Protein AF-A0A926CDT1-F1 (afdb_monomer_lite)

Foldseek 3Di:
DDDPPPPPPDDDPVRCVVVDDDDLADDLDDDDPVVVVVVVVVVLPDDDDVNPSPDDDDDDDDLVVQCVQLPVDPRSVSSNSYD

pLDDT: mean 89.43, std 15.12, range [34.38, 97.81]

Radius of gyration: 16.79 Å; chains: 1; bounding box: 30×50×35 Å

Sequence (83 aa):
MSSNVKATNRLSVREAIRAKRAVRNYQDAPVPANIVEAILDAGRRAQSSKNDQPWTFVVVRERAQLQRLSRAGSYAAHMATSA

Secondary structure (DSSP, 8-state):
------------HHHHHHH--------S-PPPHHHHHHHHHHHHTS--GGG-----------HHHHHHHTTSSTT-GGGGG--

Structure (mmCIF, N/CA/C/O backbone):
data_AF-A0A926CDT1-F1
#
_entry.id   AF-A0A926CDT1-F1
#
loop_
_atom_site.group_PDB
_atom_site.id
_atom_site.type_symbol
_atom_site.label_atom_id
_atom_site.label_alt_id
_atom_site.label_comp_id
_atom_site.label_asym_id
_atom_site.label_entity_id
_atom_site.label_seq_id
_atom_site.pdbx_PDB_ins_code
_atom_site.Cartn_x
_atom_site.Cartn_y
_atom_site.Cartn_z
_atom_site.occupancy
_atom_site.B_iso_or_equiv
_atom_site.auth_seq_id
_atom_site.auth_comp_id
_atom_site.auth_asym_id
_atom_site.auth_atom_id
_atom_site.pdbx_PDB_model_num
ATOM 1 N N . MET A 1 1 ?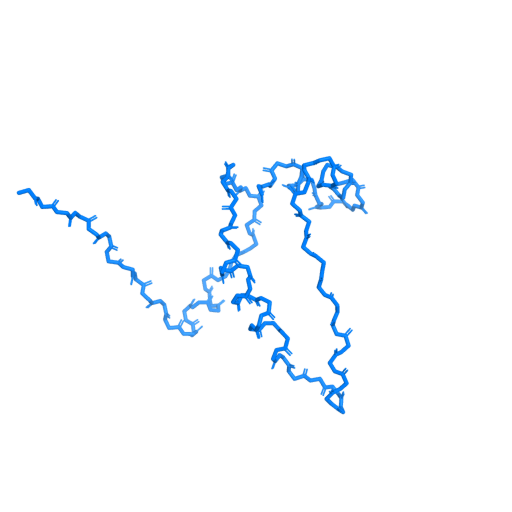 -8.624 39.382 2.757 1.00 38.19 1 MET A N 1
ATOM 2 C CA . MET A 1 1 ? -9.005 38.032 3.226 1.00 38.19 1 MET A CA 1
ATOM 3 C C . MET A 1 1 ? -8.122 37.033 2.498 1.00 38.19 1 MET A C 1
ATOM 5 O O . MET A 1 1 ? -8.404 36.693 1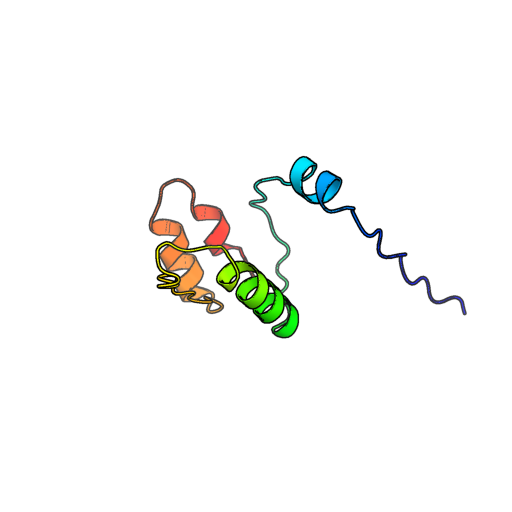.360 1.00 38.19 1 MET A O 1
ATOM 9 N N . SER A 1 2 ? -6.967 36.712 3.086 1.00 34.38 2 SER A N 1
ATOM 10 C CA . SER A 1 2 ? -5.899 35.969 2.409 1.00 34.38 2 SER A CA 1
ATOM 11 C C . SER A 1 2 ? -6.071 34.472 2.662 1.00 34.38 2 SER A C 1
ATOM 13 O O . SER A 1 2 ? -5.921 34.007 3.791 1.00 34.38 2 SER A O 1
ATOM 15 N N . SER A 1 3 ? -6.437 33.727 1.623 1.00 42.50 3 SER A N 1
ATOM 16 C CA . SER A 1 3 ? -6.502 32.268 1.627 1.00 42.50 3 SER A CA 1
ATOM 17 C C . SER A 1 3 ? -5.084 31.697 1.653 1.00 42.50 3 SER A C 1
ATOM 19 O O . SER A 1 3 ? -4.377 31.721 0.646 1.00 42.50 3 SER A O 1
ATOM 21 N N . ASN A 1 4 ? -4.657 31.184 2.806 1.00 42.25 4 ASN A N 1
ATOM 22 C CA . ASN A 1 4 ? -3.357 30.542 2.969 1.00 42.25 4 ASN A CA 1
ATOM 23 C C . ASN A 1 4 ? -3.415 29.097 2.439 1.00 42.25 4 ASN A C 1
ATOM 25 O O . ASN A 1 4 ? -3.540 28.136 3.200 1.00 42.25 4 ASN A O 1
ATOM 29 N N . VAL A 1 5 ? -3.376 28.940 1.115 1.00 53.50 5 VAL A N 1
ATOM 30 C CA . VAL A 1 5 ? -3.110 27.644 0.484 1.00 53.50 5 VAL A CA 1
ATOM 31 C C . VAL A 1 5 ? -1.649 27.315 0.784 1.00 53.50 5 VAL A C 1
ATOM 33 O O . VAL A 1 5 ? -0.746 27.902 0.193 1.00 53.50 5 VAL A O 1
ATOM 36 N N . LYS A 1 6 ? -1.399 26.411 1.741 1.00 49.56 6 LYS A N 1
ATOM 37 C CA . LYS A 1 6 ? -0.053 25.874 1.988 1.00 49.56 6 LYS A CA 1
ATOM 38 C C . LYS A 1 6 ? 0.493 25.355 0.659 1.00 49.56 6 LYS A C 1
ATOM 40 O O . LYS A 1 6 ? -0.091 24.443 0.079 1.00 49.56 6 LYS A O 1
ATOM 45 N N . ALA A 1 7 ? 1.590 25.939 0.183 1.00 47.84 7 ALA A N 1
ATOM 46 C CA . ALA A 1 7 ? 2.274 25.480 -1.014 1.00 47.84 7 ALA A CA 1
ATOM 47 C C . ALA A 1 7 ? 2.571 23.978 -0.882 1.00 47.84 7 ALA A C 1
ATOM 49 O O . ALA A 1 7 ? 3.280 23.550 0.031 1.00 47.84 7 ALA A O 1
ATOM 50 N N . THR A 1 8 ? 1.994 23.170 -1.769 1.00 61.03 8 THR A N 1
ATOM 51 C CA . THR A 1 8 ? 2.274 21.738 -1.848 1.00 61.03 8 THR A CA 1
ATOM 52 C C . THR A 1 8 ? 3.725 21.572 -2.280 1.00 61.03 8 THR A C 1
ATOM 54 O O . THR A 1 8 ? 4.034 21.668 -3.467 1.00 61.03 8 THR A O 1
ATOM 57 N N . ASN A 1 9 ? 4.629 21.360 -1.323 1.00 72.31 9 ASN A N 1
ATOM 58 C CA . ASN A 1 9 ? 6.026 21.079 -1.625 1.00 72.31 9 ASN A CA 1
ATOM 59 C C . ASN A 1 9 ? 6.105 19.750 -2.394 1.00 72.31 9 ASN A C 1
ATOM 61 O O . ASN A 1 9 ? 5.904 18.677 -1.820 1.00 72.31 9 ASN A O 1
ATOM 65 N N . ARG A 1 10 ? 6.323 19.817 -3.710 1.00 82.00 10 ARG A N 1
ATOM 66 C CA . ARG A 1 10 ? 6.488 18.634 -4.558 1.00 82.00 10 ARG A CA 1
ATOM 67 C C . ARG A 1 10 ? 7.906 18.107 -4.384 1.00 82.00 10 ARG A C 1
ATOM 69 O O . ARG A 1 10 ? 8.859 18.752 -4.801 1.00 82.00 10 ARG A O 1
ATOM 76 N N . LEU A 1 11 ? 8.027 16.9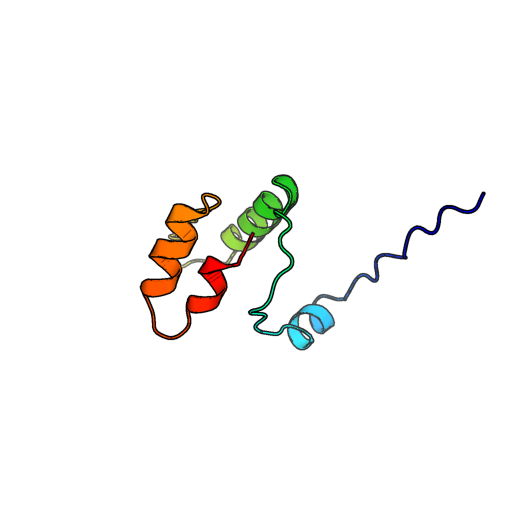16 -3.807 1.00 91.69 11 LEU A N 1
ATOM 77 C CA . LEU A 1 11 ? 9.298 16.199 -3.753 1.00 91.69 11 LEU A CA 1
ATOM 78 C C . LEU A 1 11 ? 9.667 15.697 -5.152 1.00 91.69 11 LEU A C 1
ATOM 80 O O . LEU A 1 11 ? 8.811 15.195 -5.886 1.00 91.69 11 LEU A O 1
ATOM 84 N N . SER A 1 12 ? 10.950 15.761 -5.501 1.00 96.06 12 SER A N 1
ATOM 85 C CA . SER A 1 12 ? 11.474 14.966 -6.611 1.00 96.06 12 SER A CA 1
ATOM 86 C C . SER A 1 12 ? 11.351 13.469 -6.299 1.00 96.06 12 SER A C 1
ATOM 88 O O . SER A 1 12 ? 11.308 13.055 -5.137 1.00 96.06 12 SER A O 1
ATOM 90 N N . VAL A 1 13 ? 11.364 12.624 -7.335 1.00 95.06 13 VAL A N 1
ATOM 91 C CA . VAL A 1 13 ? 11.322 11.156 -7.169 1.00 95.06 13 VAL A CA 1
ATOM 92 C C . VAL A 1 13 ? 12.443 10.669 -6.244 1.00 95.06 13 VAL A C 1
ATOM 94 O O . VAL A 1 13 ? 12.210 9.866 -5.340 1.00 95.06 13 VAL A O 1
ATOM 97 N N . ARG A 1 14 ? 13.658 11.205 -6.417 1.00 97.50 14 ARG A N 1
ATOM 98 C CA . ARG A 1 14 ? 14.823 10.861 -5.592 1.00 97.50 14 ARG A CA 1
ATOM 99 C C . ARG A 1 14 ? 14.608 11.208 -4.117 1.00 97.50 14 ARG A C 1
ATOM 101 O O . ARG A 1 14 ? 14.946 10.411 -3.243 1.00 97.50 14 ARG A O 1
ATOM 108 N N . GLU A 1 15 ? 14.050 12.382 -3.831 1.00 96.69 15 GLU A N 1
ATOM 109 C CA . GLU A 1 15 ? 13.758 12.814 -2.459 1.00 96.69 15 GLU A CA 1
ATOM 110 C C . GLU A 1 15 ? 12.652 11.978 -1.826 1.00 96.69 15 GLU A C 1
ATOM 112 O O . GLU A 1 15 ? 12.806 11.551 -0.685 1.00 96.69 15 GLU A O 1
ATOM 117 N N . ALA A 1 16 ? 11.583 11.682 -2.568 1.00 94.62 16 ALA A N 1
ATOM 118 C CA . ALA A 1 16 ? 10.489 10.842 -2.091 1.00 94.62 16 ALA A CA 1
ATOM 119 C C . ALA A 1 16 ? 10.983 9.443 -1.681 1.00 94.62 16 ALA A C 1
ATOM 121 O O . ALA A 1 16 ? 10.635 8.952 -0.605 1.00 94.62 16 ALA A O 1
ATOM 122 N N . ILE A 1 17 ? 11.858 8.830 -2.489 1.00 95.75 17 ILE A N 1
ATOM 123 C CA . ILE A 1 17 ? 12.469 7.530 -2.173 1.00 95.75 17 ILE A CA 1
ATOM 124 C C . ILE A 1 17 ? 13.322 7.625 -0.900 1.00 95.75 17 ILE A C 1
ATOM 126 O O . ILE A 1 17 ? 13.172 6.798 0.001 1.00 95.75 17 ILE A O 1
ATOM 130 N N . ARG A 1 18 ? 14.181 8.648 -0.782 1.00 96.50 18 ARG A N 1
ATOM 131 C CA . ARG A 1 18 ? 15.070 8.831 0.382 1.00 96.50 18 ARG A CA 1
ATOM 132 C C . ARG A 1 18 ? 14.308 9.153 1.673 1.00 96.50 18 ARG A C 1
ATOM 134 O O . ARG A 1 18 ? 14.713 8.737 2.761 1.00 96.50 18 ARG A O 1
ATOM 141 N N . ALA A 1 19 ? 13.220 9.910 1.568 1.00 95.69 19 ALA A N 1
ATOM 142 C CA . ALA A 1 19 ? 12.421 10.355 2.703 1.00 95.69 19 ALA A CA 1
ATOM 143 C C . ALA A 1 19 ? 11.457 9.280 3.226 1.00 95.69 19 ALA A C 1
ATOM 145 O O . ALA A 1 19 ? 10.940 9.431 4.333 1.00 95.69 19 ALA A O 1
ATOM 146 N N . LYS A 1 20 ? 11.220 8.191 2.479 1.00 95.06 20 LYS A N 1
ATOM 147 C CA . LYS A 1 20 ? 10.275 7.136 2.864 1.00 95.06 20 LYS A CA 1
ATOM 148 C C . LYS A 1 20 ? 10.584 6.584 4.264 1.00 95.06 20 LYS A C 1
ATOM 150 O O . LYS A 1 20 ? 11.721 6.237 4.593 1.00 95.06 20 LYS A O 1
ATOM 155 N N . ARG A 1 21 ? 9.545 6.461 5.092 1.00 95.25 21 ARG A N 1
ATOM 156 C CA . ARG A 1 21 ? 9.582 5.861 6.437 1.00 95.25 21 ARG A CA 1
ATOM 157 C C . ARG A 1 21 ? 8.439 4.857 6.572 1.00 95.25 21 ARG A C 1
ATOM 159 O O . ARG A 1 21 ? 7.412 4.998 5.915 1.00 95.25 21 ARG A O 1
ATOM 166 N N . ALA A 1 22 ? 8.612 3.852 7.424 1.00 94.38 22 ALA A N 1
ATOM 167 C CA . ALA A 1 22 ? 7.507 2.994 7.843 1.00 94.38 22 ALA A CA 1
ATOM 168 C C . ALA A 1 22 ? 6.716 3.710 8.949 1.00 94.38 22 ALA A C 1
ATOM 170 O O . ALA A 1 22 ? 7.125 3.700 10.110 1.00 94.38 22 ALA A O 1
ATOM 171 N N . VAL A 1 23 ? 5.622 4.372 8.574 1.00 92.88 23 VAL A N 1
ATOM 172 C CA . VAL A 1 23 ? 4.697 5.040 9.504 1.00 92.88 23 VAL A CA 1
ATOM 173 C C . VAL A 1 23 ? 3.754 3.995 10.104 1.00 92.88 23 VAL A C 1
ATOM 175 O O . VAL A 1 23 ? 3.386 3.051 9.417 1.00 92.88 23 VAL A O 1
ATOM 178 N N . ARG A 1 24 ? 3.412 4.126 11.392 1.00 93.31 24 ARG A N 1
ATOM 179 C CA . ARG A 1 24 ? 2.504 3.210 12.120 1.00 93.31 24 ARG A CA 1
ATOM 180 C C . ARG A 1 24 ? 1.524 3.935 13.050 1.00 93.31 24 ARG A C 1
ATOM 182 O O . ARG A 1 24 ? 0.868 3.301 13.864 1.00 93.31 24 ARG A O 1
ATOM 189 N N . ASN A 1 25 ? 1.463 5.259 12.960 1.00 92.88 25 ASN A N 1
ATOM 190 C CA . ASN A 1 25 ? 0.508 6.083 13.685 1.00 92.88 25 ASN A CA 1
ATOM 191 C C . ASN A 1 25 ? -0.137 7.028 12.671 1.00 92.88 25 ASN A C 1
ATOM 193 O O . ASN A 1 25 ? 0.578 7.712 11.934 1.00 92.88 25 ASN A O 1
ATOM 197 N N . TYR A 1 26 ? -1.463 7.005 12.603 1.00 92.81 26 TYR A N 1
ATOM 198 C CA . TYR A 1 26 ? -2.250 7.674 11.577 1.00 92.81 26 TYR A CA 1
ATOM 199 C C . TYR A 1 26 ? -3.330 8.521 12.234 1.00 92.81 26 TYR A C 1
ATOM 201 O O . TYR A 1 26 ? -3.760 8.251 13.352 1.00 92.81 26 TYR A O 1
ATOM 209 N N . GLN A 1 27 ? -3.763 9.554 11.522 1.00 92.62 27 GLN A N 1
ATOM 210 C CA . GLN A 1 27 ? -4.950 10.301 11.915 1.00 92.62 27 GLN A CA 1
ATOM 211 C C . GLN A 1 27 ? -6.190 9.432 11.678 1.00 92.62 27 GLN A C 1
ATOM 213 O O . GLN A 1 27 ? -6.199 8.618 10.754 1.00 92.62 27 GLN A O 1
ATOM 218 N N . ASP A 1 28 ? -7.239 9.643 12.472 1.00 90.62 28 ASP A N 1
ATOM 219 C CA . ASP A 1 28 ? -8.544 9.003 12.271 1.00 90.62 28 ASP A CA 1
ATOM 220 C C . ASP A 1 28 ? -9.316 9.708 11.140 1.00 90.62 28 ASP A C 1
ATOM 222 O O . ASP A 1 28 ? -10.350 10.339 11.345 1.00 90.62 28 ASP A O 1
ATOM 226 N N . ALA A 1 29 ? -8.729 9.702 9.942 1.00 91.62 29 ALA A N 1
ATOM 227 C CA . ALA A 1 29 ? -9.245 10.372 8.758 1.00 91.62 29 ALA A CA 1
ATOM 228 C C . ALA A 1 29 ? -9.113 9.448 7.538 1.00 91.62 29 ALA A C 1
ATOM 230 O O . ALA A 1 29 ? -7.988 9.086 7.173 1.00 91.62 29 ALA A O 1
ATOM 231 N N . PRO A 1 30 ? -10.228 9.069 6.886 1.00 91.56 30 PRO A N 1
ATOM 232 C CA . PRO A 1 30 ? -10.178 8.163 5.750 1.00 91.56 30 PRO A CA 1
ATOM 233 C C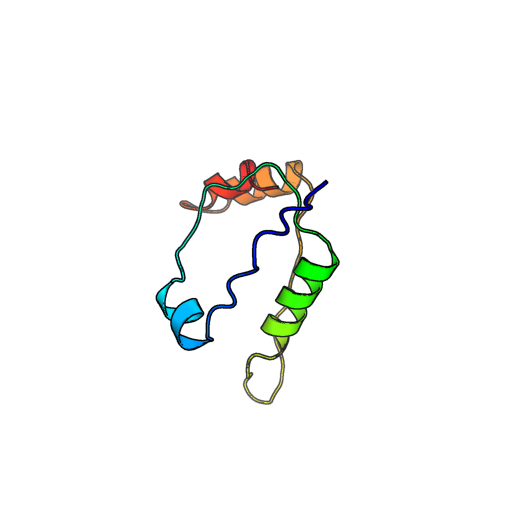 . PRO A 1 30 ? -9.472 8.815 4.559 1.00 91.56 30 PRO A C 1
ATOM 235 O O . PRO A 1 30 ? -9.633 10.006 4.279 1.00 91.56 30 PRO A O 1
ATOM 238 N N . VAL A 1 31 ? -8.719 8.012 3.807 1.00 94.06 31 VAL A N 1
ATOM 239 C CA . VAL A 1 31 ? -8.085 8.469 2.564 1.00 94.06 31 VAL A CA 1
ATOM 240 C C . VAL A 1 31 ? -9.150 8.604 1.462 1.00 94.06 31 VAL A C 1
ATOM 242 O O . VAL A 1 31 ? -9.894 7.646 1.224 1.00 94.06 31 VAL A O 1
ATOM 245 N N . PRO A 1 32 ? -9.222 9.744 0.744 1.00 95.75 32 PRO A N 1
ATOM 246 C CA . PRO A 1 32 ? -10.156 9.923 -0.366 1.00 95.75 32 PRO A CA 1
ATOM 247 C C . PRO A 1 32 ? -10.016 8.844 -1.448 1.00 95.75 32 PRO A C 1
ATOM 249 O O . PRO A 1 32 ? -8.907 8.416 -1.777 1.00 95.75 32 PRO A O 1
ATOM 252 N N . ALA A 1 33 ? -11.140 8.424 -2.037 1.00 95.56 33 ALA A N 1
ATOM 253 C CA . ALA A 1 33 ? -11.177 7.313 -2.992 1.00 95.56 33 ALA A CA 1
ATOM 254 C C . ALA A 1 33 ? -10.262 7.525 -4.210 1.00 95.56 33 ALA A C 1
ATOM 256 O O . ALA A 1 33 ? -9.498 6.629 -4.554 1.00 95.56 33 ALA A O 1
ATOM 257 N N . ASN A 1 34 ? -10.249 8.731 -4.783 1.00 97.62 34 ASN A N 1
ATOM 258 C CA . ASN A 1 34 ? -9.398 9.080 -5.923 1.00 97.62 34 ASN A CA 1
ATOM 259 C C . ASN A 1 34 ? -7.893 8.951 -5.616 1.00 97.62 34 ASN A C 1
ATOM 261 O O . ASN A 1 34 ? -7.102 8.608 -6.491 1.00 97.62 34 ASN A O 1
ATOM 265 N N . ILE A 1 35 ? -7.483 9.217 -4.372 1.00 97.44 35 ILE A N 1
ATOM 266 C CA . ILE A 1 35 ? -6.091 9.053 -3.943 1.00 97.44 35 ILE A CA 1
ATOM 267 C C . ILE A 1 35 ? -5.750 7.568 -3.812 1.00 97.44 35 ILE A C 1
ATOM 269 O O . ILE A 1 35 ? -4.681 7.148 -4.253 1.00 97.44 35 ILE A O 1
ATOM 273 N N . VAL A 1 36 ? -6.660 6.763 -3.253 1.00 97.06 36 VAL A N 1
ATOM 274 C CA . VAL A 1 36 ? -6.496 5.301 -3.195 1.00 97.06 36 VAL A CA 1
ATOM 275 C C . VAL A 1 36 ? -6.367 4.726 -4.606 1.00 97.06 36 VAL A C 1
ATOM 277 O O . VAL A 1 36 ? -5.429 3.981 -4.873 1.00 97.06 36 VAL A O 1
ATOM 280 N N . GLU A 1 37 ? -7.244 5.118 -5.528 1.00 97.38 37 GLU A N 1
ATOM 281 C CA . GLU A 1 37 ? -7.200 4.690 -6.930 1.00 97.38 37 GLU A CA 1
ATOM 282 C C . GLU A 1 37 ? -5.882 5.068 -7.609 1.00 97.38 37 GLU A C 1
ATOM 284 O O . GLU A 1 37 ? -5.269 4.219 -8.251 1.00 97.38 37 GLU A O 1
ATOM 289 N N . ALA A 1 38 ? -5.387 6.293 -7.406 1.00 97.81 38 ALA A N 1
ATOM 290 C CA . ALA A 1 38 ? -4.097 6.719 -7.947 1.00 97.81 38 ALA A CA 1
ATOM 291 C C . ALA A 1 38 ? -2.924 5.866 -7.423 1.00 97.81 38 ALA A C 1
ATOM 293 O O . ALA A 1 38 ? -2.005 5.547 -8.179 1.00 97.81 38 ALA A O 1
ATOM 294 N N . ILE A 1 39 ? -2.954 5.460 -6.148 1.00 97.25 39 ILE A N 1
ATOM 295 C CA . ILE A 1 39 ? -1.939 4.571 -5.559 1.00 97.25 39 ILE A CA 1
ATOM 296 C C . ILE A 1 39 ? -2.012 3.173 -6.183 1.00 97.25 39 ILE A C 1
ATOM 298 O O . ILE A 1 39 ? -0.978 2.616 -6.556 1.00 97.25 39 ILE A O 1
ATOM 302 N N . LEU A 1 40 ? -3.215 2.610 -6.319 1.00 97.44 40 LEU A N 1
ATOM 303 C CA . LEU A 1 40 ? -3.415 1.291 -6.930 1.00 97.44 40 LEU A CA 1
ATOM 304 C C . LEU A 1 40 ? -2.993 1.287 -8.405 1.00 97.44 40 LEU A C 1
ATOM 306 O O . LEU A 1 40 ? -2.307 0.369 -8.858 1.00 97.44 40 LEU A O 1
ATOM 310 N N . ASP A 1 41 ? -3.340 2.343 -9.139 1.00 97.06 41 ASP A N 1
ATOM 311 C CA . ASP A 1 41 ? -2.969 2.541 -10.537 1.00 97.06 41 ASP A CA 1
ATOM 312 C C . ASP A 1 41 ? -1.447 2.704 -10.709 1.00 97.06 41 ASP A C 1
ATOM 314 O O . ASP A 1 41 ? -0.864 2.192 -11.667 1.00 97.06 41 ASP A O 1
ATOM 318 N N . ALA A 1 42 ? -0.765 3.360 -9.767 1.00 96.44 42 ALA A N 1
ATOM 319 C CA . ALA A 1 42 ? 0.695 3.406 -9.742 1.00 96.44 42 ALA A CA 1
ATOM 320 C C . ALA A 1 42 ? 1.308 2.025 -9.445 1.00 96.44 42 ALA A C 1
ATOM 322 O O . ALA A 1 42 ? 2.244 1.610 -10.127 1.00 96.44 42 ALA A O 1
ATOM 323 N N . GLY A 1 43 ? 0.763 1.292 -8.468 1.00 95.88 43 GLY A N 1
ATOM 324 C CA . GLY A 1 43 ? 1.259 -0.022 -8.052 1.00 95.88 43 GLY A CA 1
ATOM 325 C C . GLY A 1 43 ? 1.153 -1.087 -9.144 1.00 95.88 43 GLY A C 1
ATOM 326 O O . GLY A 1 43 ? 2.129 -1.782 -9.421 1.00 95.88 43 GLY A O 1
ATOM 327 N N . ARG A 1 44 ? 0.004 -1.181 -9.826 1.00 96.12 44 ARG A N 1
ATOM 328 C CA . ARG A 1 44 ? -0.210 -2.178 -10.894 1.00 96.12 44 ARG A CA 1
ATOM 329 C C . ARG A 1 44 ? 0.723 -2.007 -12.100 1.00 96.12 44 ARG A C 1
ATOM 331 O O . ARG A 1 44 ? 0.881 -2.947 -12.868 1.00 96.12 44 ARG A O 1
ATOM 338 N N . ARG A 1 45 ? 1.321 -0.819 -12.281 1.00 95.88 45 ARG A N 1
ATOM 339 C CA . ARG A 1 45 ? 2.283 -0.523 -13.360 1.00 95.88 45 ARG A CA 1
ATOM 340 C C . ARG A 1 45 ? 3.698 -1.029 -13.079 1.00 95.88 45 ARG A C 1
ATOM 342 O O . ARG A 1 45 ? 4.583 -0.829 -13.910 1.00 95.88 45 ARG A O 1
ATOM 349 N N . ALA A 1 46 ? 3.936 -1.657 -11.929 1.00 95.94 46 ALA A N 1
ATOM 350 C CA . ALA A 1 46 ? 5.189 -2.353 -11.689 1.00 95.94 46 ALA A CA 1
ATOM 351 C C . ALA A 1 46 ? 5.445 -3.399 -12.790 1.00 95.94 46 ALA A C 1
ATOM 353 O O . ALA A 1 46 ? 4.523 -4.052 -13.282 1.00 95.94 46 ALA A O 1
ATOM 354 N N . GLN A 1 47 ? 6.709 -3.555 -13.184 1.00 96.31 47 GLN A N 1
ATOM 355 C CA . GLN A 1 47 ? 7.096 -4.581 -14.152 1.00 96.31 47 GLN A CA 1
ATOM 356 C C . GLN A 1 47 ? 6.818 -5.972 -13.567 1.00 96.31 47 GLN A C 1
ATOM 358 O O . GLN A 1 47 ? 7.058 -6.208 -12.384 1.00 96.31 47 GLN A O 1
ATOM 363 N N . SER A 1 48 ? 6.342 -6.901 -14.397 1.00 97.44 48 SER A N 1
ATOM 364 C CA . SER A 1 48 ? 6.122 -8.302 -14.021 1.00 97.44 48 SER A CA 1
ATOM 365 C C . SER A 1 48 ? 6.708 -9.243 -15.066 1.00 97.44 48 SER A C 1
ATOM 367 O O . SER A 1 48 ? 6.786 -8.907 -16.250 1.00 97.44 48 SER A O 1
ATOM 369 N N . SER A 1 49 ? 7.120 -10.435 -14.626 1.00 96.56 49 SER A N 1
ATOM 370 C CA . SER A 1 49 ? 7.544 -11.504 -15.535 1.00 96.56 49 SER A CA 1
ATOM 371 C C . SER A 1 49 ? 6.438 -11.782 -16.548 1.00 96.56 49 SER A C 1
ATOM 373 O O . SER A 1 49 ? 5.275 -11.883 -16.161 1.00 96.56 49 SER A O 1
ATOM 375 N N . LYS A 1 50 ? 6.799 -11.837 -17.836 1.00 96.94 50 LYS A N 1
ATOM 376 C CA . LYS A 1 50 ? 5.874 -12.067 -18.964 1.00 96.94 50 LYS A CA 1
ATOM 377 C C . LYS A 1 50 ? 4.667 -11.118 -19.022 1.00 96.94 50 LYS A C 1
ATOM 379 O O . LYS A 1 50 ? 3.739 -11.358 -19.781 1.00 96.94 50 LYS A O 1
ATOM 384 N N . ASN A 1 51 ? 4.714 -10.009 -18.281 1.00 96.00 51 ASN A N 1
ATOM 385 C CA . ASN A 1 51 ? 3.592 -9.096 -18.087 1.00 96.00 51 ASN A CA 1
ATOM 386 C C . ASN A 1 51 ? 2.330 -9.752 -17.478 1.00 96.00 51 ASN A C 1
ATOM 388 O O . ASN A 1 51 ? 1.219 -9.258 -17.683 1.00 96.00 51 ASN A O 1
ATOM 392 N N . ASP A 1 52 ? 2.491 -10.832 -16.706 1.00 97.31 52 ASP A N 1
ATOM 393 C CA . ASP A 1 52 ? 1.368 -11.583 -16.122 1.00 97.31 52 ASP A CA 1
ATOM 394 C C . ASP A 1 52 ? 0.597 -10.779 -15.059 1.00 97.31 52 ASP A C 1
ATOM 396 O O . ASP A 1 52 ? -0.528 -11.130 -14.719 1.00 97.31 52 ASP A O 1
ATOM 400 N N . GLN A 1 53 ? 1.188 -9.694 -14.535 1.00 97.06 53 GLN A N 1
ATOM 401 C CA . GLN A 1 53 ? 0.564 -8.764 -13.582 1.00 97.06 53 GLN A CA 1
ATOM 402 C C . GLN A 1 53 ? -0.169 -9.482 -12.424 1.00 97.06 53 GLN A C 1
ATOM 404 O O . GLN A 1 53 ? -1.350 -9.229 -12.188 1.00 97.06 53 GLN A O 1
ATOM 409 N N . PRO A 1 54 ? 0.512 -10.360 -11.660 1.00 96.69 54 PRO A N 1
ATOM 410 C CA . PRO A 1 54 ? -0.138 -11.303 -10.739 1.00 96.69 54 PRO A CA 1
ATOM 411 C C . PRO A 1 54 ? -0.711 -10.653 -9.466 1.00 96.69 54 PRO A C 1
ATOM 413 O O . PRO A 1 54 ? -1.197 -11.337 -8.565 1.00 96.69 54 PRO A O 1
ATOM 416 N N . TRP A 1 55 ? -0.602 -9.334 -9.331 1.00 96.25 55 TRP A N 1
ATOM 417 C CA . TRP A 1 55 ? -1.002 -8.598 -8.140 1.00 96.25 55 TRP A CA 1
ATOM 418 C C . TRP A 1 55 ? -2.523 -8.504 -8.034 1.00 96.25 55 TRP A C 1
ATOM 420 O O . TRP A 1 55 ? -3.197 -8.025 -8.942 1.00 96.25 55 TRP A O 1
ATOM 430 N N . THR A 1 56 ? -3.047 -8.866 -6.866 1.00 96.56 56 THR A N 1
ATOM 431 C CA . THR A 1 56 ? -4.423 -8.565 -6.460 1.00 96.56 56 THR A CA 1
ATOM 432 C C . THR A 1 56 ? -4.384 -7.588 -5.295 1.00 96.56 56 THR A C 1
ATOM 434 O O . THR A 1 56 ? -3.668 -7.810 -4.318 1.00 96.56 56 THR A O 1
ATOM 437 N N . PHE A 1 57 ? -5.160 -6.510 -5.384 1.00 96.56 57 PHE A N 1
ATOM 438 C CA . PHE A 1 57 ? -5.264 -5.509 -4.327 1.00 96.56 57 PHE A CA 1
ATOM 439 C C . PHE A 1 57 ? -6.638 -5.589 -3.664 1.00 96.56 57 PHE A C 1
ATOM 441 O O . PHE A 1 57 ? -7.660 -5.549 -4.345 1.00 96.56 57 PHE A O 1
ATOM 448 N N . VAL A 1 58 ? -6.664 -5.663 -2.333 1.00 95.94 58 VAL A N 1
ATOM 449 C CA . VAL A 1 58 ? -7.894 -5.634 -1.531 1.00 95.94 58 VAL A CA 1
ATOM 450 C C . VAL A 1 58 ? -7.850 -4.408 -0.630 1.00 95.94 58 VAL A C 1
ATOM 452 O O . VAL A 1 58 ? -6.968 -4.285 0.219 1.00 95.94 58 VAL A O 1
ATOM 455 N N . VAL A 1 59 ? -8.797 -3.489 -0.817 1.00 95.56 59 VAL A N 1
ATOM 456 C CA . VAL A 1 59 ? -8.928 -2.288 0.016 1.00 95.56 59 VAL A CA 1
ATOM 457 C C . VAL A 1 59 ? -9.883 -2.586 1.165 1.00 95.56 59 VAL A C 1
ATOM 459 O O . VAL A 1 59 ? -11.055 -2.879 0.942 1.00 95.56 59 VAL A O 1
ATOM 462 N N . VAL A 1 60 ? -9.392 -2.484 2.399 1.00 94.81 60 VAL A N 1
ATOM 463 C CA . VAL A 1 60 ? -10.178 -2.741 3.611 1.00 94.81 60 VAL A CA 1
ATOM 464 C C . VAL A 1 60 ? -10.454 -1.418 4.316 1.00 94.81 60 VAL A C 1
ATOM 466 O O . VAL A 1 60 ? -9.522 -0.752 4.749 1.00 94.81 60 VAL A O 1
ATOM 469 N N . ARG A 1 61 ? -11.734 -1.043 4.420 1.00 92.44 61 ARG A N 1
ATOM 470 C CA . ARG A 1 61 ? -12.191 0.189 5.100 1.00 92.44 61 ARG A CA 1
ATOM 471 C C . ARG A 1 61 ? -13.026 -0.079 6.349 1.00 92.44 61 ARG A C 1
ATOM 473 O O . ARG A 1 61 ? -13.184 0.790 7.197 1.00 92.44 61 ARG A O 1
ATOM 480 N N . GLU A 1 62 ? -13.602 -1.273 6.461 1.00 94.00 62 GLU A N 1
ATOM 481 C CA . GLU A 1 62 ? -14.457 -1.609 7.593 1.00 94.00 62 GLU A CA 1
ATOM 482 C C . GLU A 1 62 ? -13.611 -1.782 8.861 1.00 94.00 62 GLU A C 1
ATOM 484 O O . GLU A 1 62 ? -12.718 -2.636 8.926 1.00 94.00 62 GLU A O 1
ATOM 489 N N . ARG A 1 63 ? -13.925 -0.998 9.900 1.00 92.56 63 ARG A N 1
ATOM 490 C CA . ARG A 1 63 ? -13.169 -0.988 11.159 1.00 92.56 63 ARG A CA 1
ATOM 491 C C . ARG A 1 63 ? -13.092 -2.369 11.812 1.00 92.56 63 ARG A C 1
ATOM 493 O O . ARG A 1 63 ? -12.030 -2.751 12.298 1.00 92.56 63 ARG A O 1
ATOM 500 N N . ALA A 1 64 ? -14.182 -3.135 11.777 1.00 95.06 64 ALA A N 1
ATOM 501 C CA . ALA A 1 64 ? -14.212 -4.493 12.313 1.00 95.06 64 ALA A CA 1
ATOM 502 C C . ALA A 1 64 ? -13.208 -5.420 11.600 1.00 95.06 64 ALA A C 1
ATOM 504 O O . ALA A 1 64 ? -12.524 -6.211 12.249 1.00 95.06 64 ALA A O 1
ATOM 505 N N . GLN A 1 65 ? -13.044 -5.292 10.278 1.00 95.88 65 GLN A N 1
ATOM 506 C CA . GLN A 1 65 ? -12.069 -6.090 9.523 1.00 95.88 65 GLN A CA 1
ATOM 507 C C . GLN A 1 65 ? -10.636 -5.671 9.832 1.00 95.88 65 GLN A C 1
ATOM 509 O O . GLN A 1 65 ? -9.779 -6.530 10.022 1.00 95.88 65 GLN A O 1
ATOM 514 N N . LEU A 1 66 ? -10.373 -4.367 9.948 1.00 94.88 66 LEU A N 1
ATOM 515 C CA . LEU A 1 66 ? -9.056 -3.857 10.333 1.00 94.88 66 LEU A CA 1
ATOM 516 C C . LEU A 1 66 ? -8.632 -4.354 11.725 1.00 94.88 66 LEU A C 1
ATOM 518 O O . LEU A 1 66 ? -7.491 -4.776 11.905 1.00 94.88 66 LEU A O 1
ATOM 522 N N . GLN A 1 67 ? -9.559 -4.394 12.687 1.00 95.25 67 GLN A N 1
ATOM 523 C CA . GLN A 1 67 ? -9.326 -4.960 14.024 1.00 95.25 67 GLN A CA 1
ATOM 524 C C . GLN A 1 67 ? -9.069 -6.472 14.013 1.00 95.25 67 GLN A C 1
ATOM 526 O O . GLN A 1 67 ? -8.351 -6.986 14.873 1.00 95.25 67 GLN A O 1
ATOM 531 N N . ARG A 1 68 ? -9.666 -7.210 13.069 1.00 96.00 68 ARG A N 1
ATOM 532 C CA . ARG A 1 68 ? -9.373 -8.638 12.876 1.00 96.00 68 ARG A CA 1
ATOM 533 C C . ARG A 1 68 ? -7.989 -8.823 12.257 1.00 96.00 68 ARG A C 1
ATOM 535 O O . ARG A 1 68 ? -7.189 -9.595 12.780 1.00 96.00 68 ARG A O 1
ATOM 542 N N . LEU A 1 69 ? -7.685 -8.082 11.189 1.00 95.31 69 LEU A N 1
ATOM 543 C CA . LEU A 1 69 ? -6.402 -8.140 10.481 1.00 95.31 69 LEU A CA 1
ATOM 544 C C . LEU A 1 69 ? -5.222 -7.734 11.365 1.00 95.31 69 LEU A C 1
ATOM 546 O O . LEU A 1 69 ? -4.155 -8.335 11.264 1.00 95.31 69 LEU A O 1
ATOM 550 N N . SER A 1 70 ? -5.412 -6.785 12.284 1.00 95.94 70 SER A N 1
ATOM 551 C CA . SER A 1 70 ? -4.351 -6.347 13.198 1.00 95.94 70 SER A CA 1
ATOM 552 C C . SER A 1 70 ? -3.818 -7.462 14.104 1.00 95.94 70 SER A C 1
ATOM 554 O O . SER A 1 70 ? -2.756 -7.305 14.702 1.00 95.94 70 SER A O 1
ATOM 556 N N . ARG A 1 71 ? -4.557 -8.574 14.232 1.00 95.88 71 ARG A N 1
ATOM 557 C CA . ARG A 1 71 ? -4.201 -9.752 15.036 1.00 95.88 71 ARG A CA 1
ATOM 558 C C . ARG A 1 71 ? -3.545 -10.865 14.216 1.00 95.88 71 ARG A C 1
ATOM 560 O O . ARG A 1 71 ? -3.098 -11.845 14.795 1.00 95.88 71 ARG A O 1
ATOM 567 N N . ALA A 1 72 ? -3.479 -10.731 12.890 1.00 94.56 72 ALA A N 1
ATOM 568 C CA . ALA A 1 72 ? -2.965 -11.771 11.998 1.00 94.56 72 ALA A CA 1
ATOM 569 C C . ALA A 1 72 ? -1.426 -11.855 11.956 1.00 94.56 72 ALA A C 1
ATOM 571 O O . ALA A 1 72 ? -0.883 -12.801 11.391 1.00 94.56 72 ALA A O 1
ATOM 572 N N . GLY A 1 73 ? -0.705 -10.891 12.538 1.00 91.06 73 GLY A N 1
ATOM 573 C CA . GLY A 1 73 ? 0.758 -10.912 12.564 1.00 91.06 73 GLY A CA 1
ATOM 574 C C . GLY A 1 73 ? 1.367 -10.034 13.653 1.00 91.06 73 GLY A C 1
ATOM 575 O O . GLY A 1 73 ? 0.765 -9.056 14.095 1.00 91.06 73 GLY A O 1
ATOM 576 N N . SER A 1 74 ? 2.604 -10.353 14.045 1.00 92.75 74 SER A N 1
ATOM 577 C CA . SER A 1 74 ? 3.298 -9.769 15.207 1.00 92.75 74 SER A CA 1
ATOM 578 C C . SER A 1 74 ? 3.540 -8.254 15.137 1.00 92.75 74 SER A C 1
ATOM 580 O O . SER A 1 74 ? 3.855 -7.639 16.149 1.00 92.75 74 SER A O 1
ATOM 582 N N . TYR A 1 75 ? 3.384 -7.632 13.963 1.00 91.69 75 TYR A N 1
ATOM 583 C CA . TYR A 1 75 ? 3.648 -6.201 13.745 1.00 91.69 75 TYR A CA 1
ATOM 584 C C . TYR A 1 75 ? 2.467 -5.442 13.116 1.00 91.69 75 TYR A C 1
ATOM 586 O O . TYR A 1 75 ? 2.638 -4.320 12.632 1.00 91.69 75 TYR A O 1
ATOM 594 N N . ALA A 1 76 ? 1.267 -6.032 13.133 1.00 94.56 76 ALA A N 1
ATOM 595 C CA . ALA A 1 76 ? 0.070 -5.503 12.473 1.00 94.56 76 ALA A CA 1
ATOM 596 C C . ALA A 1 76 ? -0.843 -4.662 13.389 1.00 94.56 76 ALA A C 1
ATOM 598 O O . ALA A 1 76 ? -1.842 -4.119 12.924 1.00 94.56 76 ALA A O 1
ATOM 599 N N . ALA A 1 77 ? -0.503 -4.500 14.674 1.00 94.06 77 ALA A N 1
ATOM 600 C CA . ALA A 1 77 ? -1.369 -3.854 15.671 1.00 94.06 77 ALA A CA 1
ATOM 601 C C . ALA A 1 77 ? -1.873 -2.453 15.264 1.00 94.06 77 ALA A C 1
ATOM 603 O O . ALA A 1 77 ? -3.020 -2.104 15.534 1.00 94.06 77 ALA A O 1
ATOM 604 N N . HIS A 1 78 ? -1.049 -1.682 14.549 1.00 93.31 78 HIS A N 1
ATOM 605 C CA . HIS A 1 78 ? -1.387 -0.342 14.058 1.00 93.31 78 HIS A CA 1
ATOM 606 C C . HIS A 1 78 ? -2.589 -0.307 13.097 1.00 93.31 78 HIS A C 1
ATOM 608 O O . HIS A 1 78 ? -3.230 0.733 12.956 1.00 93.31 78 HIS A O 1
ATOM 614 N N . MET A 1 79 ? -2.939 -1.429 12.459 1.00 94.38 79 MET A N 1
ATOM 615 C CA . MET A 1 79 ? -4.098 -1.511 11.566 1.00 94.38 79 MET A CA 1
ATOM 616 C C . MET A 1 79 ? -5.421 -1.291 12.312 1.00 94.38 79 MET A C 1
ATOM 618 O O . MET A 1 79 ? -6.333 -0.703 11.747 1.00 94.38 79 MET A O 1
ATOM 622 N N . ALA A 1 80 ? -5.524 -1.683 13.590 1.00 92.69 80 ALA A N 1
ATOM 623 C CA . ALA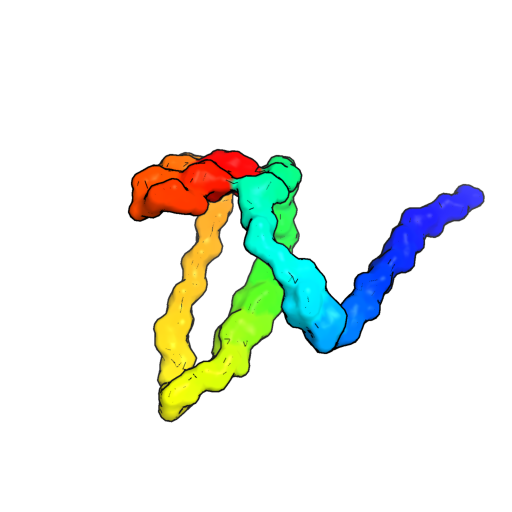 A 1 80 ? -6.765 -1.569 14.370 1.00 92.69 80 ALA A CA 1
ATOM 624 C C . ALA A 1 80 ? -7.251 -0.119 14.540 1.00 92.69 80 ALA A C 1
ATOM 626 O O . ALA A 1 80 ? -8.451 0.144 14.665 1.00 92.69 80 ALA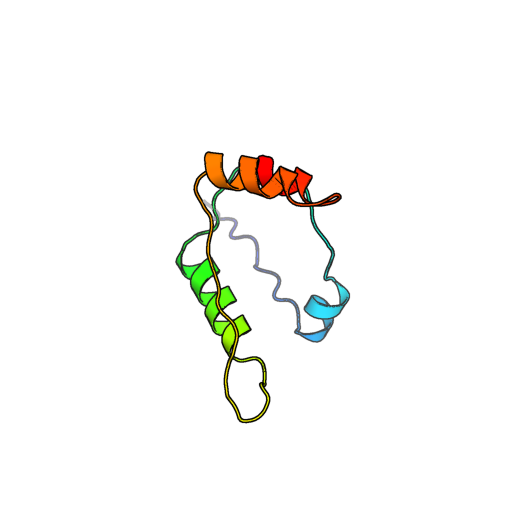 A O 1
ATOM 627 N N . THR A 1 81 ? -6.305 0.817 14.561 1.00 89.56 81 THR A N 1
ATOM 628 C CA . THR A 1 81 ? -6.544 2.252 14.736 1.00 89.56 81 THR A CA 1
ATOM 629 C C . THR A 1 81 ? -6.348 3.034 13.440 1.00 89.56 81 THR A C 1
ATOM 631 O O . THR A 1 81 ? -6.419 4.256 13.466 1.00 89.56 81 THR A O 1
ATOM 634 N N . SER A 1 82 ? -6.077 2.352 12.324 1.00 85.62 82 SER A N 1
ATOM 635 C CA . SER A 1 82 ? -5.955 2.989 11.013 1.00 85.62 82 SER A CA 1
ATOM 636 C C . SER A 1 82 ? -7.348 3.334 10.472 1.00 85.62 82 SER A C 1
ATOM 638 O O . SER A 1 82 ? -8.305 2.595 10.726 1.00 85.62 82 SER A O 1
ATOM 640 N N . ALA A 1 83 ? -7.454 4.469 9.779 1.00 64.81 83 ALA A N 1
ATOM 641 C CA . ALA A 1 83 ? -8.693 4.972 9.183 1.00 64.81 83 ALA A CA 1
ATOM 642 C C . ALA A 1 83 ? -8.967 4.411 7.784 1.00 64.81 83 ALA A C 1
ATOM 644 O O . ALA A 1 83 ? -7.989 4.138 7.049 1.00 64.81 83 ALA A O 1
#